Protein AF-A0A7V8VQP1-F1 (afdb_monomer_lite)

pLDDT: mean 88.83, std 12.39, range [53.09, 98.12]

Radius of gyration: 19.25 Å; chains: 1; bounding box: 43×31×64 Å

Secondary structure (DSSP, 8-state):
---TT-B-SSS-THHHHHHHHHHHHHHHHHHHHHTEEEEEE-HHHHHHHHHHHHHHHTTSTTT-SS---TTB-TTS-B-SB-SS-HHHHHHHHSS--GGGEEEEEPPS--PPPPPP----

Structure (mmCIF, N/CA/C/O backbone):
data_AF-A0A7V8VQP1-F1
#
_entry.id   AF-A0A7V8VQP1-F1
#
loop_
_atom_site.group_PDB
_atom_site.id
_atom_site.type_symbol
_atom_site.label_atom_id
_atom_site.label_alt_id
_atom_site.label_comp_id
_atom_site.label_asym_id
_atom_site.label_entity_id
_atom_site.label_seq_id
_atom_site.pdbx_PDB_ins_code
_atom_site.Cartn_x
_atom_site.Cartn_y
_atom_site.Cartn_z
_atom_site.occupancy
_atom_site.B_iso_or_equiv
_atom_site.auth_seq_id
_atom_site.auth_comp_id
_atom_site.auth_asym_id
_atom_site.auth_atom_id
_atom_site.pdbx_PDB_model_num
ATOM 1 N N . LEU A 1 1 ? 3.812 -6.555 7.634 1.00 86.25 1 LEU A N 1
ATOM 2 C CA . LEU A 1 1 ? 4.477 -5.346 7.080 1.00 86.25 1 LEU A CA 1
ATOM 3 C C . LEU A 1 1 ? 5.449 -5.809 5.998 1.00 86.25 1 LEU A C 1
ATOM 5 O O . LEU A 1 1 ? 5.833 -6.967 6.075 1.00 86.25 1 LEU A O 1
ATOM 9 N N . GLN A 1 2 ? 5.803 -4.976 5.010 1.00 89.56 2 GLN A N 1
ATOM 10 C CA . GLN A 1 2 ? 6.598 -5.392 3.827 1.00 89.56 2 GLN A CA 1
ATOM 11 C C . GLN A 1 2 ? 5.944 -6.476 2.945 1.00 89.56 2 GLN A C 1
ATOM 13 O O . GLN A 1 2 ? 6.524 -7.522 2.674 1.00 89.56 2 GLN A O 1
ATOM 18 N N . GLY A 1 3 ? 4.702 -6.237 2.523 1.00 92.00 3 GLY A N 1
ATOM 19 C CA . GLY A 1 3 ? 4.016 -7.091 1.548 1.00 92.00 3 GLY A CA 1
ATOM 20 C C . GLY A 1 3 ? 4.272 -6.673 0.090 1.00 92.00 3 GLY A C 1
ATOM 21 O O . GLY A 1 3 ? 5.094 -5.787 -0.171 1.00 92.00 3 GLY A O 1
ATOM 22 N N . PRO A 1 4 ? 3.525 -7.257 -0.863 1.00 94.44 4 PRO A N 1
ATOM 23 C CA . PRO A 1 4 ? 3.539 -6.854 -2.268 1.00 94.44 4 PRO A CA 1
ATOM 24 C C . PRO A 1 4 ? 3.398 -5.339 -2.455 1.00 94.44 4 PRO A C 1
ATOM 26 O O . PRO A 1 4 ? 2.712 -4.675 -1.677 1.00 94.44 4 PRO A O 1
ATOM 29 N N . ASN A 1 5 ? 4.018 -4.797 -3.504 1.00 95.81 5 ASN A N 1
ATOM 30 C CA . ASN A 1 5 ? 3.969 -3.379 -3.881 1.00 95.81 5 ASN A CA 1
ATOM 31 C C . ASN A 1 5 ? 4.526 -2.398 -2.825 1.00 95.81 5 ASN A C 1
ATOM 33 O O . ASN A 1 5 ? 4.217 -1.204 -2.872 1.00 95.81 5 ASN A O 1
ATOM 37 N N . THR A 1 6 ? 5.321 -2.874 -1.856 1.00 95.31 6 THR A N 1
ATOM 38 C CA . THR A 1 6 ? 5.875 -2.032 -0.772 1.00 95.31 6 THR A CA 1
ATOM 39 C C . THR A 1 6 ? 7.396 -2.076 -0.633 1.00 95.31 6 THR A C 1
ATOM 41 O O . THR A 1 6 ? 7.958 -1.260 0.100 1.00 95.31 6 THR A O 1
ATOM 44 N N . GLY A 1 7 ? 8.072 -2.959 -1.373 1.00 92.81 7 GLY A N 1
ATOM 45 C CA . GLY A 1 7 ? 9.529 -3.019 -1.406 1.00 92.81 7 GLY A CA 1
ATOM 46 C C . GLY A 1 7 ? 10.158 -1.793 -2.071 1.00 92.81 7 GLY A C 1
ATOM 47 O O . GLY A 1 7 ? 9.517 -1.069 -2.835 1.00 92.81 7 GLY A O 1
ATOM 48 N N . LEU A 1 8 ? 11.442 -1.563 -1.804 1.00 92.06 8 LEU A N 1
ATOM 49 C CA . LEU A 1 8 ? 12.227 -0.490 -2.416 1.00 92.06 8 LEU A CA 1
ATOM 50 C C . LEU A 1 8 ? 13.558 -1.043 -2.917 1.00 92.06 8 LEU A C 1
ATOM 52 O O . LEU A 1 8 ? 14.214 -1.802 -2.212 1.00 92.06 8 LEU A O 1
ATOM 56 N N . GLY A 1 9 ? 13.979 -0.601 -4.102 1.00 85.81 9 GLY A N 1
ATOM 57 C CA . GLY A 1 9 ? 15.314 -0.882 -4.642 1.00 85.81 9 GLY A CA 1
ATOM 58 C C . GLY A 1 9 ? 16.328 0.257 -4.461 1.00 85.81 9 GLY A C 1
ATOM 59 O O . GLY A 1 9 ? 17.440 0.160 -4.961 1.00 85.81 9 GLY A O 1
ATOM 60 N N . HIS A 1 10 ? 15.950 1.362 -3.805 1.00 85.75 10 HIS A N 1
ATOM 61 C CA . HIS A 1 10 ? 16.724 2.617 -3.818 1.00 85.75 10 HIS A CA 1
ATOM 62 C C . HIS A 1 10 ? 16.797 3.353 -2.466 1.00 85.75 10 HIS A C 1
ATOM 64 O O . HIS A 1 10 ? 17.372 4.436 -2.382 1.00 85.75 10 HIS A O 1
ATOM 70 N N . SER A 1 11 ? 16.163 2.845 -1.406 1.00 91.31 11 SER A N 1
ATOM 71 C CA . SER A 1 11 ? 16.082 3.515 -0.096 1.00 91.31 11 SER A CA 1
ATOM 72 C C . SER A 1 11 ? 15.770 2.520 1.023 1.00 91.31 11 SER A C 1
ATOM 74 O O . SER A 1 11 ? 15.382 1.385 0.755 1.00 91.31 11 SER A O 1
ATOM 76 N N . SER A 1 12 ? 15.930 2.950 2.281 1.00 94.00 12 SER A N 1
ATOM 77 C CA . SER A 1 12 ? 15.693 2.091 3.446 1.00 94.00 12 SER A CA 1
ATOM 78 C C . SER A 1 12 ? 14.233 1.656 3.558 1.00 94.00 12 SER A C 1
ATOM 80 O O . SER A 1 12 ? 13.310 2.470 3.624 1.00 94.00 12 SER A O 1
ATOM 82 N N . VAL A 1 13 ? 14.049 0.343 3.662 1.00 94.31 13 VAL A N 1
ATOM 83 C CA . VAL A 1 13 ? 12.753 -0.313 3.837 1.00 94.31 13 VAL A CA 1
ATOM 84 C C . VAL A 1 13 ? 12.119 -0.003 5.205 1.00 94.31 13 VAL A C 1
ATOM 86 O O . VAL A 1 13 ? 10.899 -0.075 5.349 1.00 94.31 13 VAL A O 1
ATOM 89 N N . ILE A 1 14 ? 12.922 0.400 6.199 1.00 96.19 14 ILE A N 1
ATOM 90 C CA . ILE A 1 14 ? 12.444 0.779 7.540 1.00 96.19 14 ILE A CA 1
ATOM 91 C C . ILE A 1 14 ? 11.475 1.960 7.464 1.00 96.19 14 ILE A C 1
ATOM 93 O O . ILE A 1 14 ? 10.436 1.942 8.114 1.00 96.19 14 ILE A O 1
ATOM 97 N N . LEU A 1 15 ? 11.735 2.928 6.584 1.00 95.88 15 LEU A N 1
ATOM 98 C CA . LEU A 1 15 ? 10.862 4.094 6.425 1.00 95.88 15 LEU A CA 1
ATOM 99 C C . LEU A 1 15 ? 9.477 3.719 5.865 1.00 95.88 15 LEU A C 1
ATOM 101 O O . LEU A 1 15 ? 8.480 4.382 6.150 1.00 95.88 15 LEU A O 1
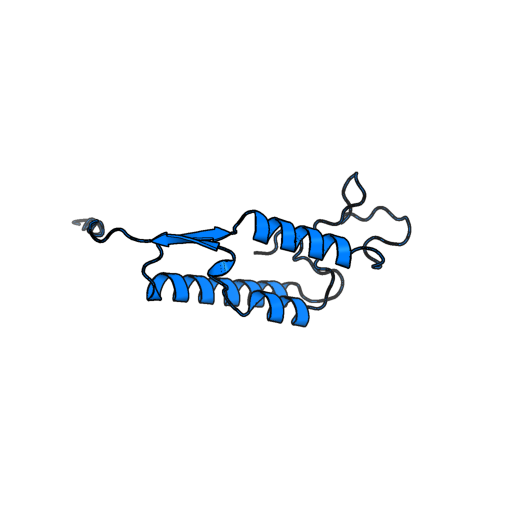ATOM 105 N N . MET A 1 16 ? 9.398 2.643 5.074 1.00 96.56 16 MET A N 1
ATOM 106 C CA . MET A 1 16 ? 8.120 2.097 4.601 1.00 96.56 16 MET A CA 1
ATOM 107 C C . MET A 1 16 ? 7.370 1.417 5.747 1.00 96.56 16 MET A C 1
ATOM 109 O O . MET A 1 16 ? 6.165 1.611 5.890 1.00 96.56 16 MET A O 1
ATOM 113 N N . ILE A 1 17 ? 8.090 0.662 6.585 1.00 97.31 17 ILE A N 1
ATOM 114 C CA . ILE A 1 17 ? 7.544 -0.015 7.770 1.00 97.31 17 ILE A CA 1
ATOM 115 C C . ILE A 1 17 ? 6.966 1.009 8.748 1.00 97.31 17 ILE A C 1
ATOM 117 O O . ILE A 1 17 ? 5.830 0.845 9.184 1.00 97.31 17 ILE A O 1
ATOM 121 N N . GLU A 1 18 ? 7.694 2.086 9.043 1.00 96.88 18 GLU A N 1
ATOM 122 C CA . GLU A 1 18 ? 7.225 3.166 9.919 1.00 96.88 18 GLU A CA 1
ATOM 123 C C . GLU A 1 18 ? 5.928 3.796 9.397 1.00 96.88 18 GLU A C 1
ATOM 125 O O . GLU A 1 18 ? 4.959 3.928 10.146 1.00 96.88 18 GLU A O 1
ATOM 130 N N . ALA A 1 19 ? 5.861 4.103 8.096 1.00 96.56 19 ALA A N 1
ATOM 131 C CA . ALA A 1 19 ? 4.651 4.642 7.475 1.00 96.56 19 ALA A CA 1
ATOM 132 C C . ALA A 1 19 ? 3.461 3.664 7.545 1.00 96.56 19 ALA A C 1
ATOM 134 O O . ALA A 1 19 ? 2.323 4.080 7.763 1.00 96.56 19 ALA A O 1
ATOM 135 N N . GLN A 1 20 ? 3.706 2.361 7.379 1.00 96.81 20 GLN A N 1
ATOM 136 C CA . GLN A 1 20 ? 2.669 1.336 7.517 1.00 96.81 20 GLN A CA 1
ATOM 137 C C . GLN A 1 20 ? 2.190 1.191 8.970 1.00 96.81 20 GLN A C 1
ATOM 139 O O . GLN A 1 20 ? 0.991 1.042 9.197 1.00 96.81 20 GLN A O 1
ATOM 144 N N . ILE A 1 21 ? 3.094 1.255 9.953 1.00 97.12 21 ILE A N 1
ATOM 145 C CA . ILE A 1 21 ? 2.734 1.228 11.380 1.00 97.12 21 ILE A CA 1
ATOM 146 C C . ILE A 1 21 ? 1.879 2.448 11.728 1.00 97.12 21 ILE A C 1
ATOM 148 O O . ILE A 1 21 ? 0.835 2.293 12.356 1.00 97.12 21 ILE A O 1
ATOM 152 N N . GLU A 1 22 ? 2.271 3.642 11.275 1.00 96.19 22 GLU A N 1
ATOM 153 C CA . GLU A 1 22 ? 1.501 4.876 11.477 1.00 96.19 22 GLU A CA 1
ATOM 154 C C . GLU A 1 22 ? 0.074 4.742 10.908 1.00 96.19 22 GLU A C 1
ATOM 156 O O . GLU A 1 22 ? -0.904 5.053 11.594 1.00 96.19 22 GLU A O 1
ATOM 161 N N . HIS A 1 23 ? -0.067 4.181 9.701 1.00 96.06 23 HIS A N 1
ATOM 162 C CA . HIS A 1 23 ? -1.373 3.888 9.103 1.00 96.06 23 HIS A CA 1
ATOM 163 C C . HIS A 1 23 ? -2.211 2.911 9.944 1.00 96.06 23 HIS A C 1
ATOM 165 O O . HIS A 1 23 ? -3.387 3.175 10.204 1.00 96.06 23 HIS A O 1
ATOM 171 N N . LEU A 1 24 ? -1.616 1.801 10.401 1.00 96.25 24 LEU A N 1
ATOM 172 C CA . LEU A 1 24 ? -2.305 0.803 11.227 1.00 96.25 24 LEU A CA 1
ATOM 173 C C . LEU A 1 24 ? -2.778 1.394 12.557 1.00 96.25 24 LEU A C 1
ATOM 175 O O . LEU A 1 24 ? -3.914 1.160 12.963 1.00 96.25 24 LEU A O 1
ATOM 179 N N . VAL A 1 25 ? -1.947 2.204 13.216 1.00 96.56 25 VAL A N 1
ATOM 180 C CA . VAL A 1 25 ? -2.325 2.897 14.456 1.00 96.56 25 VAL A CA 1
ATOM 181 C C . VAL A 1 25 ? -3.503 3.844 14.212 1.00 96.56 25 VAL A C 1
ATOM 183 O O . VAL A 1 25 ? -4.442 3.867 15.008 1.00 96.56 25 VAL A O 1
ATOM 186 N N . ASN A 1 26 ? -3.507 4.586 13.101 1.00 96.00 26 ASN A N 1
ATOM 187 C CA . ASN A 1 26 ? -4.626 5.462 12.742 1.00 96.00 26 ASN A CA 1
ATOM 188 C C . ASN A 1 26 ? -5.919 4.676 12.466 1.00 96.00 26 ASN A C 1
ATOM 190 O O . ASN A 1 26 ? -6.992 5.102 12.898 1.00 96.00 26 ASN A O 1
ATOM 194 N N . ALA A 1 27 ? -5.828 3.517 11.808 1.00 96.19 27 ALA A N 1
ATOM 195 C CA . ALA A 1 27 ? -6.968 2.627 11.595 1.00 96.19 27 ALA A CA 1
ATOM 196 C C . ALA A 1 27 ? -7.531 2.092 12.922 1.00 96.19 27 ALA A C 1
ATOM 198 O O . ALA A 1 27 ? -8.738 2.161 13.150 1.00 96.19 27 ALA A O 1
ATOM 199 N N . LEU A 1 28 ? -6.667 1.630 13.833 1.00 96.31 28 LEU A N 1
ATOM 200 C CA . LEU A 1 28 ? -7.069 1.130 15.152 1.00 96.31 28 LEU A CA 1
ATOM 201 C C . LEU A 1 28 ? -7.731 2.220 16.006 1.00 96.31 28 LEU A C 1
ATOM 203 O O . LEU A 1 28 ? -8.790 1.985 16.583 1.00 96.31 28 LEU A O 1
ATOM 207 N N . ARG A 1 29 ? -7.167 3.435 16.022 1.00 96.00 29 ARG A N 1
ATOM 208 C CA . ARG A 1 29 ? -7.777 4.597 16.693 1.00 96.00 29 ARG A CA 1
ATOM 209 C C . ARG A 1 29 ? -9.151 4.929 16.119 1.00 96.00 29 ARG A C 1
ATOM 211 O O . ARG A 1 29 ? -10.083 5.207 16.869 1.00 96.00 29 ARG A O 1
ATOM 218 N N . TYR A 1 30 ? -9.299 4.878 14.793 1.00 95.81 30 TYR A N 1
ATOM 219 C CA . TYR A 1 30 ? -10.600 5.063 14.154 1.00 95.81 30 TYR A CA 1
ATOM 220 C C . TYR A 1 30 ? -11.592 3.982 14.595 1.00 95.81 30 TYR A C 1
ATOM 222 O O . TYR A 1 30 ? -12.735 4.301 14.922 1.00 95.81 30 TYR A O 1
ATOM 230 N N . MET A 1 31 ? -11.160 2.719 14.627 1.00 95.62 31 MET A N 1
ATOM 231 C CA . MET A 1 31 ? -12.003 1.598 15.032 1.00 95.62 31 MET A CA 1
ATOM 232 C C . MET A 1 31 ? -12.507 1.740 16.468 1.00 95.62 31 MET A C 1
ATOM 234 O O . MET A 1 31 ? -13.704 1.576 16.706 1.00 95.62 31 MET A O 1
ATOM 238 N N . GLU A 1 32 ? -11.618 2.100 17.393 1.00 95.69 32 GLU A N 1
ATOM 239 C CA . GLU A 1 32 ? -11.950 2.357 18.794 1.00 95.69 32 GLU A CA 1
ATOM 240 C C . GLU A 1 32 ? -12.952 3.512 18.933 1.00 95.69 32 GLU A C 1
ATOM 242 O O . GLU A 1 32 ? -14.007 3.340 19.542 1.00 95.69 32 GLU A O 1
ATOM 247 N N . ALA A 1 33 ? -12.683 4.650 18.283 1.00 95.25 33 ALA A N 1
ATOM 248 C CA . ALA A 1 33 ? -13.536 5.837 18.355 1.00 95.25 33 ALA A CA 1
ATOM 249 C C . ALA A 1 33 ? -14.942 5.642 17.750 1.00 95.25 33 ALA A C 1
ATOM 251 O O . ALA A 1 33 ? -15.866 6.368 18.110 1.00 95.25 33 ALA A O 1
ATOM 252 N N . HIS A 1 34 ? -15.120 4.680 16.836 1.00 94.38 34 HIS A N 1
ATOM 253 C CA . HIS A 1 34 ? -16.375 4.477 16.095 1.00 94.38 34 HIS A CA 1
ATOM 254 C C . HIS A 1 34 ? -17.045 3.118 16.356 1.00 94.38 34 HIS A C 1
ATOM 256 O O . HIS A 1 34 ? -18.002 2.767 15.660 1.00 94.38 34 HIS A O 1
ATOM 262 N N . GLY A 1 35 ? -16.551 2.329 17.318 1.00 94.75 35 GLY A N 1
ATOM 263 C CA . GLY A 1 35 ? -17.115 1.014 17.640 1.00 94.75 35 GLY A CA 1
ATOM 264 C C . GLY A 1 35 ? -17.064 0.013 16.475 1.00 94.75 35 GLY A C 1
ATOM 265 O O . GLY A 1 35 ? -17.992 -0.780 16.287 1.00 94.75 35 GLY A O 1
ATOM 266 N N . VAL A 1 36 ? -16.002 0.056 15.666 1.00 95.88 36 VAL A N 1
ATOM 267 C CA . VAL A 1 36 ? -15.767 -0.872 14.546 1.00 95.88 36 VAL A CA 1
ATOM 268 C C . VAL A 1 36 ? -14.919 -2.049 15.036 1.00 95.88 36 VAL A C 1
ATOM 270 O O . VAL A 1 36 ? -13.909 -1.859 15.703 1.00 95.88 36 VAL A O 1
ATOM 273 N N . ARG A 1 37 ? -15.320 -3.282 14.710 1.00 95.19 37 ARG A N 1
ATOM 274 C CA . ARG A 1 37 ? -14.623 -4.525 15.106 1.00 95.19 37 ARG A CA 1
ATOM 275 C C . ARG A 1 37 ? -13.741 -5.098 14.018 1.00 95.19 37 ARG A C 1
ATOM 277 O O . ARG A 1 37 ? -12.761 -5.759 14.335 1.00 95.19 37 ARG A O 1
ATOM 284 N N . ALA A 1 38 ? -14.092 -4.853 12.764 1.00 95.56 38 ALA A N 1
ATOM 285 C CA . ALA A 1 38 ? -13.304 -5.286 11.626 1.00 95.56 38 ALA A CA 1
ATOM 286 C C . ALA A 1 38 ? -13.306 -4.208 10.549 1.00 95.56 38 ALA A C 1
ATOM 288 O O . ALA A 1 38 ? -14.331 -3.565 10.297 1.00 95.56 38 ALA A O 1
ATOM 289 N N . VAL A 1 39 ? -12.147 -4.045 9.926 1.00 96.12 39 VAL A N 1
ATOM 290 C CA . VAL A 1 39 ? -11.947 -3.243 8.726 1.00 96.12 39 VAL A CA 1
ATOM 291 C C . VAL A 1 39 ? -11.397 -4.166 7.655 1.00 96.12 39 VAL A C 1
ATOM 293 O O . VAL A 1 39 ? -10.461 -4.922 7.902 1.00 96.12 39 VAL A O 1
ATOM 296 N N . GLU A 1 40 ? -11.995 -4.121 6.478 1.00 96.75 40 GLU A N 1
ATOM 297 C CA . GLU A 1 40 ? -11.569 -4.912 5.330 1.00 96.75 40 GLU A CA 1
ATOM 298 C C . GLU A 1 40 ? -11.531 -3.989 4.112 1.00 96.75 40 GLU A C 1
ATOM 300 O O . GLU A 1 40 ? -12.491 -3.239 3.915 1.00 96.75 40 GLU A O 1
ATOM 305 N N . PRO A 1 41 ? -10.459 -3.974 3.305 1.00 96.44 41 PRO A N 1
ATOM 306 C CA . PRO A 1 41 ? -10.450 -3.207 2.067 1.00 96.44 41 PRO A CA 1
ATOM 307 C C . PRO A 1 41 ? -11.632 -3.593 1.172 1.00 96.44 41 PRO A C 1
ATOM 309 O O . PRO A 1 41 ? -12.004 -4.762 1.068 1.00 96.44 41 PRO A O 1
ATOM 312 N N . ARG A 1 42 ? -12.229 -2.605 0.507 1.00 98.06 42 ARG A N 1
ATOM 313 C CA . ARG A 1 42 ? -13.156 -2.880 -0.595 1.00 98.06 42 ARG A CA 1
ATOM 314 C C . ARG A 1 42 ? -12.379 -3.450 -1.774 1.00 98.06 42 ARG A C 1
ATOM 316 O O . ARG A 1 42 ? -11.252 -3.027 -2.031 1.00 98.06 42 ARG A O 1
ATOM 323 N N . GLU A 1 43 ? -13.010 -4.353 -2.511 1.00 98.00 43 GLU A N 1
ATOM 324 C CA . GLU A 1 43 ? -12.415 -4.972 -3.696 1.00 98.00 43 GLU A CA 1
ATOM 325 C C . GLU A 1 43 ? -12.053 -3.900 -4.728 1.00 98.00 43 GLU A C 1
ATOM 327 O O . GLU A 1 43 ? -10.896 -3.790 -5.129 1.00 98.00 43 GLU A O 1
ATOM 332 N N . GLU A 1 44 ? -12.985 -2.988 -5.014 1.00 98.06 44 GLU A N 1
ATOM 333 C CA . GLU A 1 44 ? -12.756 -1.874 -5.944 1.00 98.06 44 GLU A CA 1
ATOM 334 C C . GLU A 1 44 ? -11.565 -0.983 -5.536 1.00 98.06 44 GLU A C 1
ATOM 336 O O . GLU A 1 44 ? -10.827 -0.486 -6.391 1.00 98.06 44 GLU A O 1
ATOM 341 N N . ALA A 1 45 ? -11.364 -0.772 -4.228 1.00 97.50 45 ALA A N 1
ATOM 342 C CA . ALA A 1 45 ? -10.264 0.039 -3.707 1.00 97.50 45 ALA A CA 1
ATOM 343 C C . ALA A 1 45 ? -8.915 -0.680 -3.851 1.00 97.50 45 ALA A C 1
ATOM 345 O O . ALA A 1 45 ? -7.924 -0.063 -4.255 1.00 97.50 45 ALA A O 1
ATOM 346 N N . GLN A 1 46 ? -8.884 -1.985 -3.566 1.00 97.31 46 GLN A N 1
ATOM 347 C CA . GLN A 1 46 ? -7.703 -2.821 -3.767 1.00 97.31 46 GLN A CA 1
ATOM 348 C C . GLN A 1 46 ? -7.316 -2.873 -5.246 1.00 97.31 46 GLN A C 1
ATOM 350 O O . GLN A 1 46 ? -6.160 -2.631 -5.591 1.00 97.31 46 GLN A O 1
ATOM 355 N N . GLU A 1 47 ? -8.270 -3.142 -6.131 1.00 98.12 47 GLU A N 1
ATOM 356 C CA . GLU A 1 47 ? -8.004 -3.200 -7.563 1.00 98.12 47 GLU A CA 1
ATOM 357 C C . GLU A 1 47 ? -7.526 -1.859 -8.123 1.00 98.12 47 GLU A C 1
ATOM 359 O O . GLU A 1 47 ? -6.590 -1.818 -8.922 1.00 98.12 47 GLU A O 1
ATOM 364 N N . ALA A 1 48 ? -8.146 -0.749 -7.707 1.00 97.81 48 ALA A N 1
ATOM 365 C CA . ALA A 1 48 ? -7.720 0.581 -8.124 1.00 97.81 48 ALA A CA 1
ATOM 366 C C . ALA A 1 48 ? -6.277 0.869 -7.686 1.00 97.81 48 ALA A C 1
ATOM 368 O O . ALA A 1 48 ? -5.497 1.404 -8.475 1.00 97.81 48 ALA A O 1
ATOM 369 N N . PHE A 1 49 ? -5.902 0.468 -6.465 1.00 96.75 49 PHE A N 1
ATOM 370 C CA . PHE A 1 49 ? -4.523 0.556 -5.988 1.00 96.75 49 PHE A CA 1
ATOM 371 C C . PHE A 1 49 ? -3.567 -0.271 -6.853 1.00 96.75 49 PHE A C 1
ATOM 373 O O . PHE A 1 49 ? -2.550 0.258 -7.299 1.00 96.75 49 PHE A O 1
ATOM 380 N N . VAL A 1 50 ? -3.897 -1.538 -7.118 1.00 97.00 50 VAL A N 1
ATOM 381 C CA . VAL A 1 50 ? -3.051 -2.439 -7.912 1.00 97.00 50 VAL A CA 1
ATOM 382 C C . VAL A 1 50 ? -2.870 -1.911 -9.335 1.00 97.00 50 VAL A C 1
ATOM 384 O O . VAL A 1 50 ? -1.734 -1.764 -9.780 1.00 97.00 50 VAL A O 1
ATOM 387 N N . ARG A 1 51 ? -3.959 -1.528 -10.015 1.00 97.75 51 ARG A N 1
ATOM 388 C CA . ARG A 1 51 ? -3.904 -0.945 -11.367 1.00 97.75 51 ARG A CA 1
ATOM 389 C C . ARG A 1 51 ? -3.052 0.320 -11.416 1.00 97.75 51 ARG A C 1
ATOM 391 O O . ARG A 1 51 ? -2.303 0.527 -12.365 1.00 97.75 51 ARG A O 1
ATOM 398 N N . GLU A 1 52 ? -3.161 1.184 -10.407 1.00 97.31 52 GLU A N 1
ATOM 399 C CA . GLU A 1 52 ? -2.346 2.397 -10.341 1.00 97.31 52 GLU A CA 1
ATOM 400 C C . GLU A 1 52 ? -0.859 2.078 -10.149 1.00 97.31 52 GLU A C 1
ATOM 402 O O . GLU A 1 52 ? -0.020 2.707 -10.794 1.00 97.31 52 GLU A O 1
ATOM 407 N N . VAL A 1 53 ? -0.531 1.130 -9.265 1.00 97.00 53 VAL A N 1
ATOM 408 C CA . VAL A 1 53 ? 0.853 0.703 -9.024 1.00 97.00 53 VAL A CA 1
ATOM 409 C C . VAL A 1 53 ? 1.456 0.111 -10.290 1.00 97.00 53 VAL A C 1
ATOM 411 O O . VAL A 1 53 ? 2.531 0.552 -10.688 1.00 97.00 53 VAL A O 1
ATOM 414 N N . ASP A 1 54 ? 0.748 -0.805 -10.947 1.00 95.81 54 ASP A N 1
ATOM 415 C CA . ASP A 1 54 ? 1.222 -1.465 -12.164 1.00 95.81 54 ASP A CA 1
ATOM 416 C C . ASP A 1 54 ? 1.475 -0.434 -13.274 1.00 95.81 54 ASP A C 1
ATOM 418 O O . ASP A 1 54 ? 2.588 -0.342 -13.791 1.00 95.81 54 ASP A O 1
ATOM 422 N N . ARG A 1 55 ? 0.512 0.465 -13.521 1.00 96.25 55 ARG A N 1
ATOM 423 C CA . ARG A 1 55 ? 0.663 1.563 -14.492 1.00 96.25 55 ARG A CA 1
ATOM 424 C C . ARG A 1 55 ? 1.845 2.482 -14.173 1.00 96.25 55 ARG A C 1
ATOM 426 O O . ARG A 1 55 ? 2.489 3.012 -15.069 1.00 96.25 55 ARG A O 1
ATOM 433 N N . ARG A 1 56 ? 2.116 2.748 -12.893 1.00 95.50 56 ARG A N 1
ATOM 434 C CA . ARG A 1 56 ? 3.253 3.591 -12.480 1.00 95.50 56 ARG A CA 1
ATOM 435 C C . ARG A 1 56 ? 4.592 2.866 -12.558 1.00 95.50 56 ARG A C 1
ATOM 437 O O . ARG A 1 56 ? 5.626 3.528 -12.538 1.00 95.50 56 ARG A O 1
ATOM 444 N N . MET A 1 57 ? 4.571 1.541 -12.573 1.00 94.44 57 MET A N 1
ATOM 445 C CA . MET A 1 57 ? 5.758 0.708 -12.667 1.00 94.44 57 MET A CA 1
ATOM 446 C C . MET A 1 57 ? 6.234 0.553 -14.116 1.00 94.44 57 MET A C 1
ATOM 448 O O . MET A 1 57 ? 7.428 0.345 -14.344 1.00 94.44 57 MET A O 1
ATOM 4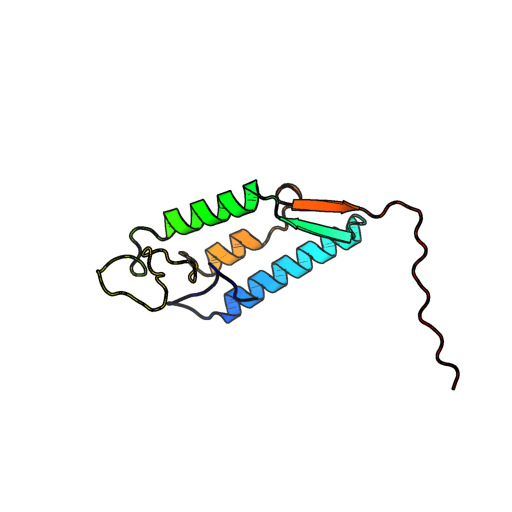52 N N . GLU A 1 58 ? 5.332 0.686 -15.091 1.00 91.62 58 GLU A N 1
ATOM 453 C CA . GLU A 1 58 ? 5.653 0.735 -16.521 1.00 91.62 58 GLU A CA 1
ATOM 454 C C . GLU A 1 58 ? 6.686 1.832 -16.832 1.00 91.62 58 GLU A C 1
ATOM 456 O O . GLU A 1 58 ? 6.607 2.956 -16.336 1.00 91.62 58 GLU A O 1
ATOM 461 N N . GLY A 1 59 ? 7.693 1.496 -17.643 1.00 87.44 59 GLY A N 1
ATOM 462 C CA . GLY A 1 59 ? 8.744 2.433 -18.059 1.00 87.44 59 GLY A CA 1
ATOM 463 C C . GLY A 1 59 ? 9.772 2.782 -16.977 1.00 87.44 59 GLY A C 1
ATOM 464 O O . GLY A 1 59 ? 10.693 3.557 -17.232 1.00 87.44 59 GLY A O 1
ATOM 465 N N . THR A 1 60 ? 9.664 2.213 -15.772 1.00 90.94 60 THR A N 1
ATOM 466 C CA . THR A 1 60 ? 10.706 2.361 -14.746 1.00 90.94 60 THR A CA 1
ATOM 467 C C . THR A 1 60 ? 11.890 1.441 -15.030 1.00 90.94 60 THR A C 1
ATOM 469 O O . THR A 1 60 ? 11.766 0.431 -15.723 1.00 90.94 60 THR A O 1
ATOM 472 N N . VAL A 1 61 ? 13.045 1.730 -14.425 1.00 89.19 61 VAL A N 1
ATOM 473 C CA . VAL A 1 61 ? 14.234 0.855 -14.489 1.00 89.19 61 VAL A CA 1
ATOM 474 C C . VAL A 1 61 ? 13.999 -0.543 -13.900 1.00 89.19 61 VAL A C 1
ATOM 476 O O . VAL A 1 61 ? 14.803 -1.440 -14.114 1.00 89.19 61 VAL A O 1
ATOM 479 N N . TRP A 1 62 ? 12.904 -0.738 -13.158 1.00 87.81 62 TRP A N 1
ATOM 480 C CA . TRP A 1 62 ? 12.543 -2.016 -12.540 1.00 87.81 62 TRP A CA 1
ATOM 481 C C . TRP A 1 62 ? 11.745 -2.935 -13.470 1.00 87.81 62 TRP A C 1
ATOM 483 O O . TRP A 1 62 ? 11.573 -4.108 -13.148 1.00 87.81 62 TRP A O 1
ATOM 493 N N . THR A 1 63 ? 11.253 -2.409 -14.592 1.00 86.00 63 THR A N 1
ATOM 494 C CA . THR A 1 63 ? 10.525 -3.148 -15.642 1.00 86.00 63 THR A CA 1
ATOM 495 C C . THR A 1 63 ? 11.154 -2.981 -17.025 1.00 86.00 63 THR A C 1
ATOM 497 O O . THR A 1 63 ? 10.879 -3.770 -17.925 1.00 86.00 63 THR A O 1
ATOM 500 N N . SER A 1 64 ? 12.026 -1.986 -17.203 1.00 80.31 64 SER A N 1
ATOM 501 C CA . SER A 1 64 ? 12.702 -1.681 -18.467 1.00 80.31 64 SER A CA 1
ATOM 502 C C . SER A 1 64 ? 14.092 -2.320 -18.529 1.00 80.31 64 SER A C 1
ATOM 504 O O . SER A 1 64 ? 14.785 -2.405 -17.520 1.00 80.31 64 SER A O 1
ATOM 506 N N . GLY A 1 65 ? 14.537 -2.713 -19.728 1.00 69.06 65 GLY A N 1
ATOM 507 C CA . GLY A 1 65 ? 15.931 -3.119 -19.972 1.00 69.06 65 GLY A CA 1
ATOM 508 C C . GLY A 1 65 ? 16.179 -4.613 -20.213 1.00 69.06 65 GLY A C 1
ATOM 509 O O . GLY A 1 65 ? 17.333 -5.021 -20.277 1.00 69.06 65 GLY A O 1
ATOM 510 N N . GLY A 1 66 ? 15.138 -5.439 -20.365 1.00 63.66 66 GLY A N 1
ATOM 511 C CA . GLY A 1 66 ? 15.246 -6.812 -20.893 1.00 63.66 66 GLY A CA 1
ATOM 512 C C . GLY A 1 66 ? 15.893 -7.864 -19.974 1.00 63.66 66 GLY A C 1
ATOM 513 O O . GLY A 1 66 ? 15.751 -9.057 -20.233 1.00 63.66 66 GLY A O 1
ATOM 514 N N . CYS A 1 67 ? 16.549 -7.467 -18.880 1.00 63.34 67 CYS A N 1
ATOM 515 C CA . CYS A 1 67 ? 17.026 -8.387 -17.847 1.00 63.34 67 CYS A CA 1
ATOM 516 C C . CYS A 1 67 ? 15.876 -8.817 -16.923 1.00 63.34 67 CYS A C 1
ATOM 518 O O . CYS A 1 67 ? 15.263 -7.992 -16.244 1.00 63.34 67 CYS A O 1
ATOM 520 N N . ARG A 1 68 ? 15.618 -10.129 -16.847 1.00 68.81 68 ARG A N 1
ATOM 521 C CA . ARG A 1 68 ? 14.692 -10.723 -15.872 1.00 68.81 68 ARG A CA 1
ATOM 522 C C . ARG A 1 68 ? 15.288 -10.590 -14.470 1.00 68.81 68 ARG A C 1
ATOM 524 O O . ARG A 1 68 ? 16.180 -11.347 -14.098 1.00 68.81 68 ARG A O 1
ATOM 531 N N . SER A 1 69 ? 14.832 -9.597 -13.713 1.00 80.06 69 SER A N 1
ATOM 532 C CA . SER A 1 69 ? 15.185 -9.456 -12.298 1.00 80.06 69 SER A CA 1
ATOM 533 C C . SER A 1 69 ? 14.304 -10.355 -11.426 1.00 80.06 69 SER A C 1
ATOM 535 O O . SER A 1 69 ? 13.222 -10.760 -11.844 1.00 80.06 69 SER A O 1
ATOM 537 N N . TRP A 1 70 ? 14.734 -10.622 -10.189 1.00 86.88 70 TRP A N 1
ATOM 538 C CA . TRP A 1 70 ? 13.932 -11.358 -9.198 1.00 86.88 70 TRP A CA 1
ATOM 539 C C . TRP A 1 70 ? 12.588 -10.673 -8.874 1.00 86.88 70 TRP A C 1
ATOM 541 O O . TRP A 1 70 ? 11.678 -11.306 -8.354 1.00 86.88 70 TRP A O 1
ATOM 551 N N . TYR A 1 71 ? 12.447 -9.381 -9.191 1.00 87.56 71 TYR A N 1
ATOM 552 C CA . TYR A 1 71 ? 11.220 -8.619 -8.960 1.00 87.56 71 TYR A CA 1
ATOM 553 C C . TYR A 1 71 ? 10.116 -8.881 -9.986 1.00 87.56 71 TYR A C 1
ATOM 555 O O . TYR A 1 71 ? 8.978 -8.483 -9.738 1.00 87.56 71 TYR A O 1
ATOM 563 N N . LEU A 1 72 ? 10.451 -9.480 -11.133 1.00 90.25 72 LEU A N 1
ATOM 564 C CA . LEU A 1 72 ? 9.510 -9.760 -12.212 1.00 90.25 72 LEU A CA 1
ATOM 565 C C . LEU A 1 72 ? 9.037 -11.209 -12.135 1.00 90.25 72 LEU A C 1
ATOM 567 O O . LEU A 1 72 ? 9.852 -12.128 -12.038 1.00 90.25 72 LEU A O 1
ATOM 571 N N . ASP A 1 73 ? 7.727 -11.409 -12.227 1.00 89.38 73 ASP A N 1
ATOM 572 C CA . ASP A 1 73 ? 7.156 -12.741 -12.403 1.00 89.38 73 ASP A CA 1
ATOM 573 C C . ASP A 1 73 ? 7.281 -13.237 -13.859 1.00 89.38 73 ASP A C 1
ATOM 575 O O . ASP A 1 73 ? 7.875 -12.590 -14.728 1.00 89.38 73 ASP A O 1
ATOM 579 N N . GLU A 1 74 ? 6.730 -14.419 -14.139 1.00 87.69 74 GLU A N 1
ATOM 580 C CA . GLU A 1 74 ? 6.737 -15.029 -15.476 1.00 87.69 74 GLU A CA 1
ATOM 581 C C . GLU A 1 74 ? 6.015 -14.184 -16.536 1.00 87.69 74 GLU A C 1
ATOM 583 O O . GLU A 1 74 ? 6.325 -14.299 -17.721 1.00 87.69 74 GLU A O 1
ATOM 588 N N . THR A 1 75 ? 5.098 -13.306 -16.118 1.00 88.56 75 THR A N 1
ATOM 589 C CA . THR A 1 75 ? 4.370 -12.377 -16.994 1.00 88.56 75 THR A CA 1
ATOM 590 C C . THR A 1 75 ? 5.116 -11.057 -17.206 1.00 88.56 75 THR A C 1
ATOM 592 O O . THR A 1 75 ? 4.676 -10.215 -17.986 1.00 88.56 75 THR A O 1
ATOM 595 N N . GLY A 1 76 ? 6.257 -10.863 -16.532 1.00 88.25 76 GLY A N 1
ATOM 596 C CA . GLY A 1 76 ? 7.011 -9.611 -16.546 1.00 88.25 76 GLY A CA 1
ATOM 597 C C . GLY A 1 76 ? 6.421 -8.536 -15.632 1.00 88.25 76 GLY A C 1
ATOM 598 O O . GLY A 1 76 ? 6.846 -7.381 -15.696 1.00 88.25 76 GLY A O 1
ATOM 599 N N . ARG A 1 77 ? 5.458 -8.885 -14.771 1.00 92.25 77 ARG A N 1
ATOM 600 C CA . ARG A 1 77 ? 4.840 -7.953 -13.828 1.00 92.25 77 ARG A CA 1
ATOM 601 C C . ARG A 1 77 ? 5.687 -7.851 -12.562 1.00 92.25 77 ARG A C 1
ATOM 603 O O . ARG A 1 77 ? 6.143 -8.852 -12.015 1.00 92.25 77 ARG A O 1
ATOM 610 N N . ASN A 1 78 ? 5.870 -6.627 -12.066 1.00 92.81 78 ASN A N 1
ATOM 611 C CA . ASN A 1 78 ? 6.542 -6.381 -10.792 1.00 92.81 78 ASN A CA 1
ATOM 612 C C . ASN A 1 78 ? 5.516 -6.177 -9.673 1.00 92.81 78 ASN A C 1
ATOM 614 O O . ASN A 1 78 ? 4.960 -5.094 -9.523 1.00 92.81 78 ASN A O 1
ATOM 618 N N . SER A 1 79 ? 5.297 -7.213 -8.864 1.00 92.94 79 SER A N 1
ATOM 619 C CA . SER A 1 79 ? 4.394 -7.173 -7.705 1.00 92.94 79 SER A CA 1
ATOM 620 C C . SER A 1 79 ? 5.102 -6.836 -6.393 1.00 92.94 79 SER A C 1
ATOM 622 O O . SER A 1 79 ? 4.514 -6.939 -5.316 1.00 92.94 79 SER A O 1
ATOM 624 N N . THR A 1 80 ? 6.398 -6.537 -6.442 1.00 93.75 80 THR A N 1
ATOM 625 C CA . THR A 1 80 ? 7.256 -6.493 -5.251 1.00 93.75 80 THR A CA 1
ATOM 626 C C . THR A 1 80 ? 7.524 -5.063 -4.802 1.00 93.75 80 THR A C 1
ATOM 628 O O . THR A 1 80 ? 7.430 -4.757 -3.611 1.00 93.75 80 THR A O 1
ATOM 631 N N . LEU A 1 81 ? 7.816 -4.173 -5.750 1.00 95.00 81 LEU A N 1
ATOM 632 C CA . LEU A 1 81 ? 8.317 -2.836 -5.467 1.00 95.00 81 LEU A CA 1
ATOM 633 C C . LEU A 1 81 ? 7.214 -1.776 -5.467 1.00 95.00 81 LEU A C 1
ATOM 635 O O . LEU A 1 81 ? 6.214 -1.867 -6.173 1.00 95.00 81 LEU A O 1
ATOM 639 N N . TRP A 1 82 ? 7.445 -0.712 -4.705 1.00 96.25 82 TRP A N 1
ATOM 640 C CA . TRP A 1 82 ? 6.710 0.540 -4.812 1.00 96.25 82 TRP A CA 1
ATOM 641 C C . TRP A 1 82 ? 7.338 1.432 -5.906 1.00 96.25 82 TRP A C 1
ATOM 643 O O . TRP A 1 82 ? 8.532 1.737 -5.829 1.00 96.25 82 TRP A O 1
ATOM 653 N N . PRO A 1 83 ? 6.567 1.927 -6.896 1.00 95.12 83 PRO A N 1
ATOM 654 C CA . PRO A 1 83 ? 7.076 2.701 -8.036 1.00 95.12 83 PRO A CA 1
ATOM 655 C C . PRO A 1 83 ? 7.268 4.195 -7.710 1.00 95.12 83 PRO A C 1
ATOM 657 O O . PRO A 1 83 ? 7.004 5.080 -8.524 1.00 95.12 83 PRO A O 1
ATOM 660 N N . GLY A 1 84 ? 7.624 4.540 -6.476 1.00 94.12 84 GLY A N 1
ATOM 661 C CA . GLY A 1 84 ? 7.781 5.933 -6.064 1.00 94.12 84 GLY A CA 1
ATOM 662 C C . GLY A 1 84 ? 8.738 6.101 -4.899 1.00 94.12 84 GLY A C 1
ATOM 663 O O . GLY A 1 84 ? 9.342 5.148 -4.422 1.00 94.12 84 GLY A O 1
ATOM 664 N N . SER A 1 85 ? 8.847 7.333 -4.406 1.00 95.12 85 SER A N 1
ATOM 665 C CA . SER A 1 85 ? 9.667 7.630 -3.232 1.00 95.12 85 SER A CA 1
ATOM 666 C C . SER A 1 85 ? 8.976 7.217 -1.933 1.00 95.12 85 SER A C 1
ATOM 668 O O . SER A 1 85 ? 7.741 7.197 -1.857 1.00 95.12 85 SER A O 1
ATOM 670 N N . VAL A 1 86 ? 9.767 7.016 -0.878 1.00 96.19 86 VAL A N 1
ATOM 671 C CA . VAL A 1 86 ? 9.289 6.845 0.507 1.00 96.19 86 VAL A CA 1
ATOM 672 C C . VAL A 1 86 ? 8.275 7.930 0.885 1.00 96.19 86 VAL A C 1
ATOM 674 O O . VAL A 1 86 ? 7.200 7.634 1.401 1.00 96.19 86 VAL A O 1
ATOM 677 N N . GLY A 1 87 ? 8.565 9.197 0.570 1.00 96.19 87 GLY A N 1
ATOM 678 C CA . GLY A 1 87 ? 7.664 10.311 0.875 1.00 96.19 87 GLY A CA 1
ATOM 679 C C . GLY A 1 87 ? 6.313 10.209 0.158 1.00 96.19 87 GLY A C 1
ATOM 680 O O . GLY A 1 87 ? 5.283 10.545 0.740 1.00 96.19 87 GLY A O 1
ATOM 681 N N . SER A 1 88 ? 6.292 9.713 -1.086 1.00 96.00 88 SER A N 1
ATOM 682 C CA . SER A 1 88 ? 5.035 9.469 -1.809 1.00 96.00 88 SER A CA 1
ATOM 683 C C . SER A 1 88 ? 4.216 8.338 -1.184 1.00 96.00 88 SER A C 1
ATOM 685 O O . SER A 1 88 ? 2.997 8.465 -1.077 1.00 96.00 88 SER A O 1
ATOM 687 N N . PHE A 1 89 ? 4.880 7.278 -0.711 1.00 96.62 89 PHE A N 1
ATOM 688 C CA . PHE A 1 89 ? 4.224 6.182 -0.007 1.00 96.62 89 PHE A CA 1
ATOM 689 C C . PHE A 1 89 ? 3.643 6.659 1.325 1.00 96.62 89 PHE A C 1
ATOM 691 O O . PHE A 1 89 ? 2.449 6.495 1.565 1.00 96.62 89 PHE A O 1
ATOM 698 N N . ARG A 1 90 ? 4.448 7.352 2.143 1.00 96.38 90 ARG A N 1
ATOM 699 C CA . ARG A 1 90 ? 4.011 7.900 3.433 1.00 96.38 90 ARG A CA 1
ATOM 700 C C . ARG A 1 90 ? 2.796 8.811 3.285 1.00 96.38 90 ARG A C 1
ATOM 702 O O . ARG A 1 90 ? 1.821 8.633 4.002 1.00 96.38 90 ARG A O 1
ATOM 709 N N . ARG A 1 91 ? 2.805 9.740 2.322 1.00 96.56 91 ARG A N 1
ATOM 710 C CA . ARG A 1 91 ? 1.640 10.604 2.052 1.00 96.56 91 ARG A CA 1
ATOM 711 C C . ARG A 1 91 ? 0.397 9.816 1.648 1.00 96.56 91 ARG A C 1
ATOM 713 O O . ARG A 1 91 ? -0.706 10.208 2.013 1.00 96.56 91 ARG A O 1
ATOM 720 N N . ARG A 1 92 ? 0.566 8.729 0.889 1.00 94.94 92 ARG A N 1
ATOM 721 C CA . ARG A 1 92 ? -0.553 7.884 0.462 1.00 94.94 92 ARG A CA 1
ATOM 722 C C . ARG A 1 92 ? -1.219 7.200 1.651 1.00 94.94 92 ARG A C 1
ATOM 724 O O . ARG A 1 92 ? -2.443 7.227 1.728 1.00 94.94 92 ARG A O 1
ATOM 731 N N . VAL A 1 93 ? -0.424 6.601 2.537 1.00 94.56 93 VAL A N 1
ATOM 732 C CA . VAL A 1 93 ? -0.934 5.794 3.657 1.00 94.56 93 VAL A CA 1
ATOM 733 C C . VAL A 1 93 ? -1.211 6.610 4.923 1.00 94.56 93 VAL A C 1
ATOM 735 O O . VAL A 1 93 ? -1.901 6.123 5.806 1.00 94.56 93 VAL A O 1
ATOM 738 N N . ALA A 1 94 ? -0.738 7.854 5.029 1.00 92.19 94 ALA A N 1
ATOM 739 C CA . ALA A 1 94 ? -0.948 8.686 6.217 1.00 92.19 94 ALA A CA 1
ATOM 740 C C . ALA A 1 94 ? -2.430 8.801 6.656 1.00 92.19 94 ALA A C 1
ATOM 742 O O . ALA A 1 94 ? -2.715 8.542 7.830 1.00 92.19 94 ALA A O 1
ATOM 743 N N . PRO A 1 95 ? -3.398 9.139 5.775 1.00 90.38 95 PRO A N 1
ATOM 744 C CA . PRO A 1 95 ? -4.803 9.160 6.166 1.00 90.38 95 PRO A CA 1
ATOM 745 C C . PRO A 1 95 ? -5.404 7.748 6.172 1.00 90.38 95 PRO A C 1
ATOM 747 O O . PRO A 1 95 ? -5.425 7.071 5.143 1.00 90.38 95 PRO A O 1
ATOM 750 N N . PHE A 1 96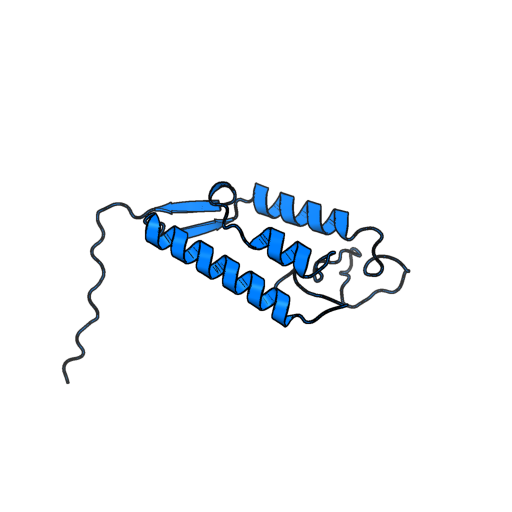 ? -5.995 7.328 7.294 1.00 94.31 96 PHE A N 1
ATOM 751 C CA . PHE A 1 96 ? -6.954 6.222 7.259 1.00 94.31 96 PHE A CA 1
ATOM 752 C C . PHE A 1 96 ? -8.233 6.701 6.560 1.00 94.31 96 PHE A C 1
ATOM 754 O O . PHE A 1 96 ? -8.808 7.722 6.941 1.00 94.31 96 PHE A O 1
ATOM 761 N N . ARG A 1 97 ? -8.674 5.984 5.521 1.00 94.69 97 ARG A N 1
ATOM 762 C CA . ARG A 1 97 ? -9.841 6.348 4.703 1.00 94.69 97 ARG A CA 1
ATOM 763 C C . ARG A 1 97 ? -10.958 5.323 4.889 1.00 94.69 97 ARG A C 1
ATOM 765 O O . ARG A 1 97 ? -10.988 4.317 4.181 1.00 94.69 97 ARG A O 1
ATOM 772 N N . PRO A 1 98 ? -11.940 5.581 5.768 1.00 94.50 98 PRO A N 1
ATOM 773 C CA . PRO A 1 98 ? -13.013 4.623 6.043 1.00 94.50 98 PRO A CA 1
ATOM 774 C C . PRO A 1 98 ? -13.837 4.251 4.802 1.00 94.50 98 PRO A C 1
ATOM 776 O O . PRO A 1 98 ? -14.351 3.143 4.711 1.00 94.50 98 PRO A O 1
ATOM 779 N N . ARG A 1 99 ? -13.939 5.160 3.820 1.00 95.69 99 ARG A N 1
ATOM 780 C CA . ARG A 1 99 ? -14.679 4.939 2.565 1.00 95.69 99 ARG A CA 1
ATOM 781 C C . ARG A 1 99 ? -14.082 3.839 1.686 1.00 95.69 99 ARG A C 1
ATOM 783 O O . ARG A 1 99 ? -14.826 3.211 0.946 1.00 95.69 99 ARG A O 1
ATOM 790 N N . GLU A 1 100 ? -12.778 3.596 1.784 1.00 96.12 100 GLU A N 1
ATOM 791 C CA . GLU A 1 100 ? -12.080 2.539 1.037 1.00 96.12 100 GLU A CA 1
ATOM 792 C C . GLU A 1 100 ? -12.251 1.155 1.693 1.00 96.12 100 GLU A C 1
ATOM 794 O O . GLU A 1 100 ? -11.751 0.161 1.176 1.00 96.12 100 GLU A O 1
ATOM 799 N N . HIS A 1 101 ? -12.980 1.075 2.814 1.00 97.19 101 HIS A N 1
ATOM 800 C CA . HIS A 1 101 ? -13.120 -0.132 3.621 1.00 97.19 101 HIS A CA 1
ATOM 801 C C . HIS A 1 101 ? -14.594 -0.525 3.816 1.00 97.19 101 HIS A C 1
ATOM 803 O O . HIS A 1 101 ? -15.507 0.310 3.812 1.00 97.19 101 HIS A O 1
ATOM 809 N N . ARG A 1 102 ? -14.832 -1.824 4.003 1.00 96.88 102 ARG A N 1
ATOM 810 C CA . ARG A 1 102 ? -16.010 -2.374 4.674 1.00 96.88 102 ARG A CA 1
ATOM 811 C C . ARG A 1 102 ? -15.761 -2.319 6.181 1.00 96.88 102 ARG A C 1
ATOM 813 O O . ARG A 1 102 ? -14.709 -2.744 6.654 1.00 96.88 102 ARG A O 1
ATOM 820 N N . LEU A 1 103 ? -16.716 -1.770 6.931 1.00 96.12 103 LEU A N 1
ATOM 821 C CA . LEU A 1 103 ? -16.620 -1.601 8.383 1.00 96.12 103 LEU A CA 1
ATOM 822 C C . LEU A 1 103 ? -17.678 -2.473 9.059 1.00 96.12 103 LEU A C 1
ATOM 824 O O . LEU A 1 103 ? -18.873 -2.226 8.897 1.00 96.12 103 LEU A O 1
ATOM 828 N N . CYS A 1 104 ? -17.252 -3.462 9.841 1.00 93.38 104 CYS A N 1
ATOM 829 C CA . CYS A 1 104 ? -18.165 -4.245 10.669 1.00 93.38 104 CYS A CA 1
ATOM 830 C C . CYS A 1 104 ? -18.284 -3.592 12.049 1.00 93.38 104 CYS A C 1
ATOM 832 O O . CYS A 1 104 ? -17.284 -3.438 12.754 1.00 93.38 104 CYS A O 1
ATOM 834 N N . ARG A 1 105 ? -19.494 -3.178 12.434 1.00 86.00 105 ARG A N 1
ATOM 835 C CA . ARG A 1 105 ? -19.763 -2.506 13.715 1.00 86.00 105 ARG A CA 1
ATOM 836 C C . ARG A 1 105 ? -20.217 -3.491 14.784 1.00 86.00 105 ARG A 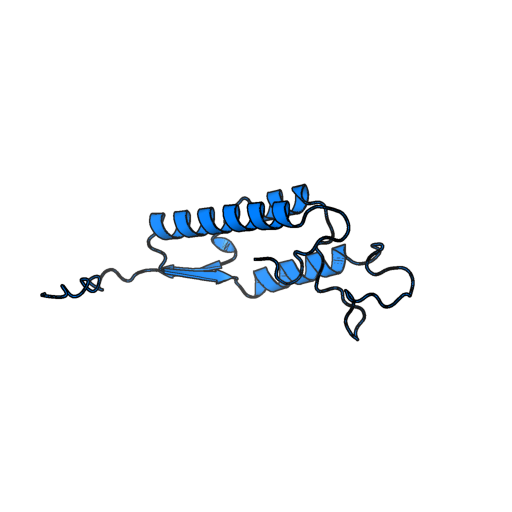C 1
ATOM 838 O O . ARG A 1 105 ? -20.790 -4.534 14.485 1.00 86.00 105 ARG A O 1
ATOM 845 N N . VAL A 1 106 ? -19.999 -3.125 16.044 1.00 69.38 106 VAL A N 1
ATOM 846 C CA . VAL A 1 106 ? -20.593 -3.838 17.181 1.00 69.38 106 VAL A CA 1
ATOM 847 C C . VAL A 1 106 ? -22.110 -3.621 17.162 1.00 69.38 106 VAL A C 1
ATOM 849 O O . VAL A 1 106 ? -22.563 -2.479 17.215 1.00 69.38 106 VAL A O 1
ATOM 852 N N . SER A 1 107 ? -22.901 -4.697 17.120 1.00 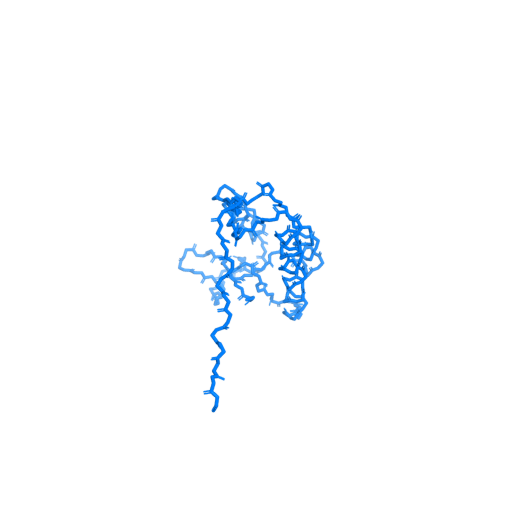62.34 107 SER A N 1
ATOM 853 C CA . SER A 1 107 ? -24.299 -4.610 17.570 1.00 62.34 107 SER A CA 1
ATOM 854 C C . SER A 1 107 ? -24.301 -4.396 19.089 1.00 62.34 107 SER A C 1
ATOM 856 O O . SER A 1 107 ? -23.529 -5.085 19.756 1.00 62.34 107 SER A O 1
ATOM 858 N N . PRO A 1 108 ? -25.124 -3.501 19.666 1.00 62.91 108 PRO A N 1
ATOM 859 C CA . PRO A 1 108 ? -25.042 -3.103 21.081 1.00 62.91 108 PRO A CA 1
ATOM 860 C C . PRO A 1 108 ? -25.220 -4.188 22.174 1.00 62.91 108 PRO A C 1
ATOM 862 O O . PRO A 1 108 ? -25.430 -3.824 23.324 1.00 62.91 108 PRO A O 1
ATOM 865 N N . SER A 1 109 ? -25.152 -5.496 21.896 1.00 58.97 109 SER A N 1
ATOM 866 C CA . SER A 1 109 ? -25.629 -6.544 22.818 1.00 58.97 109 SER A CA 1
ATOM 867 C C . SER A 1 109 ? -24.711 -7.761 23.021 1.00 58.97 109 SER A C 1
ATOM 869 O O . SER A 1 109 ? -25.211 -8.874 23.169 1.00 58.97 109 SER A O 1
ATOM 871 N N . ALA A 1 110 ? -23.386 -7.606 23.058 1.00 53.09 110 ALA A N 1
ATOM 872 C CA . ALA A 1 110 ? -22.515 -8.711 23.481 1.00 53.09 110 ALA A CA 1
ATOM 873 C C . ALA A 1 110 ? -21.623 -8.286 24.661 1.00 53.09 110 ALA A C 1
ATOM 875 O O . ALA A 1 110 ? -20.711 -7.474 24.456 1.00 53.09 110 ALA A O 1
ATOM 876 N N . PRO A 1 111 ? -21.865 -8.795 25.888 1.00 58.12 111 PRO A N 1
ATOM 877 C CA . PRO A 1 111 ? -20.984 -8.533 27.020 1.00 58.12 111 PRO A CA 1
ATOM 878 C C . PRO A 1 111 ? -19.573 -9.058 26.722 1.00 58.12 111 PRO A C 1
ATOM 880 O O . PRO A 1 111 ? -19.404 -10.124 26.127 1.00 58.12 111 PRO A O 1
ATOM 883 N N . ARG A 1 112 ? -18.543 -8.291 27.110 1.00 62.47 112 ARG A N 1
ATOM 884 C CA . ARG A 1 112 ? -17.147 -8.749 27.017 1.00 62.47 112 ARG A CA 1
ATOM 885 C C . ARG A 1 112 ? -16.992 -10.008 27.882 1.00 62.47 112 ARG A C 1
ATOM 887 O O . ARG A 1 112 ? -17.396 -9.949 29.046 1.00 62.47 112 ARG A O 1
ATOM 894 N N . PRO A 1 113 ? -16.398 -11.103 27.376 1.00 59.75 113 PRO A N 1
ATOM 895 C CA . PRO A 1 113 ? -16.031 -12.220 28.235 1.00 59.75 113 PRO A CA 1
ATOM 896 C C . PRO A 1 113 ? -15.058 -11.703 29.302 1.00 59.75 113 PRO A C 1
ATOM 898 O O . PRO A 1 113 ? -14.069 -11.038 28.983 1.00 59.75 113 PRO A O 1
ATOM 901 N N . GLN A 1 114 ? -15.396 -11.926 30.573 1.00 59.59 114 GLN A N 1
ATOM 902 C CA . GLN A 1 114 ? -14.513 -11.591 31.686 1.00 59.59 114 GLN A CA 1
ATOM 903 C C . GLN A 1 114 ? -13.317 -12.550 31.648 1.00 59.59 114 GLN A C 1
ATOM 905 O O . GLN A 1 114 ? -13.523 -13.737 31.395 1.00 59.59 114 GLN A O 1
ATOM 910 N N . PRO A 1 115 ? -12.082 -12.070 31.876 1.00 62.06 115 PRO A N 1
ATOM 911 C CA . PRO A 1 115 ? -10.941 -12.965 31.996 1.00 62.06 115 PRO A CA 1
ATOM 912 C C . PRO A 1 115 ? -11.195 -13.921 33.166 1.00 62.06 115 PRO A C 1
ATOM 914 O O . PRO A 1 115 ? -11.505 -13.471 34.273 1.00 62.06 115 PRO A O 1
ATOM 917 N N . GLU A 1 116 ? -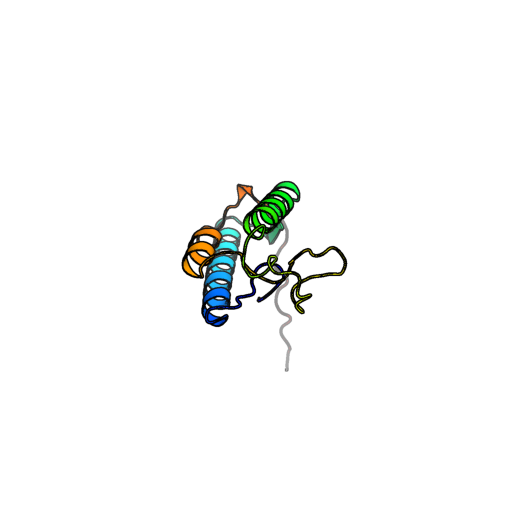11.106 -15.227 32.905 1.00 63.00 116 GLU A N 1
ATOM 918 C CA . GLU A 1 116 ? -11.187 -16.252 33.944 1.00 63.00 116 GLU A CA 1
ATOM 919 C C . GLU A 1 116 ? -10.153 -15.934 35.023 1.00 63.00 116 GLU A C 1
ATOM 921 O O . GLU A 1 116 ? -8.947 -15.867 34.770 1.00 63.00 116 GLU A O 1
ATOM 926 N N . ARG A 1 117 ? -10.642 -15.687 36.241 1.00 61.66 117 ARG A N 1
ATOM 927 C CA . ARG A 1 117 ? -9.786 -15.604 37.418 1.00 61.66 117 ARG A CA 1
ATOM 928 C C . ARG A 1 117 ? -9.206 -16.995 37.628 1.00 61.66 117 ARG A C 1
ATOM 930 O O . ARG A 1 117 ? -9.904 -17.890 38.092 1.00 61.66 117 ARG A O 1
ATOM 937 N N . VAL A 1 118 ? -7.936 -17.166 37.282 1.00 61.59 118 VAL A N 1
ATOM 938 C CA . VAL A 1 118 ? -7.150 -18.312 37.733 1.00 61.59 118 VAL A CA 1
ATOM 939 C C . VAL A 1 118 ? -7.054 -18.194 39.252 1.00 61.59 118 VAL A C 1
ATOM 941 O O . VAL A 1 118 ? -6.340 -17.340 39.776 1.00 61.59 118 VAL A O 1
ATOM 944 N N . HIS A 1 119 ? -7.856 -18.990 39.955 1.00 57.88 119 HIS A N 1
ATOM 945 C CA . HIS A 1 119 ? -7.708 -19.195 41.387 1.00 57.88 119 HIS A CA 1
ATOM 946 C C . HIS A 1 119 ? -6.470 -20.071 41.608 1.00 57.88 119 HIS A C 1
ATOM 948 O O . HIS A 1 119 ? -6.404 -21.183 41.084 1.00 57.88 119 HIS A O 1
ATOM 954 N N . ALA A 1 120 ? -5.486 -19.511 42.314 1.00 54.75 120 ALA A N 1
ATOM 955 C CA . ALA A 1 120 ? -4.349 -20.232 42.880 1.00 54.75 120 ALA A CA 1
ATOM 956 C C . ALA A 1 120 ? -4.757 -20.956 44.168 1.00 54.75 120 ALA A C 1
ATOM 958 O O . ALA A 1 120 ? -5.668 -20.436 44.858 1.00 54.75 120 ALA A O 1
#

Sequence (120 aa):
LQGPNTGLGHSSVILMIEAQIEHLVNALRYMEAHGVRAVEPREEAQEAFVREVDRRMEGTVWTSGGCRSWYLDETGRNSTLWPGSVGSFRRRVAPFRPREHRLCRVSPSAPRPQPERVHA

Foldseek 3Di:
DQDWQQDDPPDDSVLSVVLVVLLVVQVVVVCVVQQFDDKAFDPVLVVVVVVVQQVLCPPDPQQDDPDDDPQQDPVSTRRRHHSDDSVVSSVVRNDDDSVRIDTHHDDPDDDDPDPPPPDD